Protein AF-A0A2H3B5R7-F1 (afdb_monomer)

Radius of gyration: 20.99 Å; Cα contacts (8 Å, |Δi|>4): 225; chains: 1; bounding box: 56×42×54 Å

Nearest PDB structures (foldseek):
  7zkg-assembly1_A  TM=2.347E-01  e=1.519E-01  Streptomyces griseofuscus
  5v8f-assembly1_6  TM=4.536E-01  e=8.831E+00  Saccharomyces cerevisiae S288C
  9caq-assembly1_6  TM=2.404E-01  e=1.505E+00  Homo sapiens
  8b9a-assembly1_4  TM=1.923E-01  e=6.364E+00  Saccharomyces cerevisiae

Mean predicted aligned error: 13.17 Å

Solvent-accessible surface area (backbone atoms only — not comparable to full-atom values): 9964 Å² total; per-residue (Å²): 141,80,87,82,83,85,78,81,78,80,83,75,89,70,86,85,80,76,73,70,79,46,70,66,45,58,72,60,46,21,53,58,54,29,23,59,38,73,51,53,35,62,70,56,53,54,48,48,54,48,26,68,73,68,70,52,35,93,80,35,39,80,32,53,44,78,48,23,47,40,38,36,34,58,29,73,31,68,87,47,78,84,77,46,54,21,49,58,39,48,52,51,64,70,67,48,90,72,63,63,66,55,45,71,53,24,72,63,38,58,43,43,36,38,36,41,34,34,45,43,67,55,84,89,63,78,81,50,84,87,55,60,86,38,55,80,30,56,38,37,39,39,37,39,47,39,57,68,58,92,88,47,100,81,56,72,60,60,73,50,78,48,79,48,79,58,132

Secondary structure (DSSP, 8-state):
------PPPP------------HHIIIIIHHHHHHEEEE-SHHHHHHHHHHHHH--BTTTBTSTTTS--EEEEEEE-SS-SS--HHHHHHHHHHH-S--HHHHHH-TT--EEEEEEEEES--GGGTT-GGGGGGTT-EEEEEEEEEPPPTT-TT-PPPEEEEEEE--

Structure (mmCIF, N/CA/C/O backbone):
data_AF-A0A2H3B5R7-F1
#
_entry.id   AF-A0A2H3B5R7-F1
#
loop_
_atom_site.group_PDB
_atom_site.id
_atom_site.type_symbol
_atom_site.label_atom_id
_atom_site.label_alt_id
_atom_site.label_comp_id
_atom_site.label_asym_id
_atom_site.label_entity_id
_atom_site.label_seq_id
_atom_site.pdbx_PDB_ins_code
_atom_site.Cartn_x
_atom_site.Cartn_y
_atom_site.Cartn_z
_atom_site.occupancy
_atom_site.B_iso_or_equiv
_atom_site.auth_seq_id
_atom_site.auth_comp_id
_atom_site.auth_asym_id
_atom_site.auth_atom_id
_atom_site.pdbx_PDB_model_num
ATOM 1 N N . MET A 1 1 ? -22.018 -29.902 -32.259 1.00 35.12 1 MET A N 1
ATOM 2 C CA . MET A 1 1 ? -21.393 -29.199 -31.119 1.00 35.12 1 MET A CA 1
ATOM 3 C C . MET A 1 1 ? -21.035 -27.808 -31.597 1.00 35.12 1 MET A C 1
ATOM 5 O O . MET A 1 1 ? -20.100 -27.662 -32.371 1.00 35.12 1 MET A O 1
ATOM 9 N N . THR A 1 2 ? -21.843 -26.821 -31.228 1.00 30.23 2 THR A N 1
ATOM 10 C CA . THR A 1 2 ? -21.775 -25.457 -31.763 1.00 30.23 2 THR A CA 1
ATOM 11 C C . THR A 1 2 ? -21.754 -24.523 -30.562 1.00 30.23 2 THR A C 1
ATOM 13 O O . THR A 1 2 ? -22.723 -24.467 -29.809 1.00 30.23 2 THR A O 1
ATOM 16 N N . TYR A 1 3 ? -20.617 -23.870 -30.323 1.00 31.84 3 TYR A N 1
ATOM 17 C CA . TYR A 1 3 ? -20.440 -22.943 -29.208 1.00 31.84 3 TYR A CA 1
ATOM 18 C C . TYR A 1 3 ? -21.092 -21.602 -29.557 1.00 31.84 3 TYR A C 1
ATOM 20 O O . TYR A 1 3 ? -20.784 -21.003 -30.585 1.00 31.84 3 TYR A O 1
ATOM 28 N N . GLY A 1 4 ? -22.038 -21.173 -28.721 1.00 32.56 4 GLY A N 1
ATOM 29 C CA . GLY A 1 4 ? -22.825 -19.960 -28.909 1.00 32.56 4 GLY A CA 1
ATOM 30 C C . GLY A 1 4 ? -22.017 -18.682 -28.687 1.00 32.56 4 GLY A C 1
ATOM 31 O O . GLY A 1 4 ? -21.353 -18.507 -27.667 1.00 32.56 4 GLY A O 1
ATOM 32 N N . THR A 1 5 ? -22.124 -17.773 -29.649 1.00 35.56 5 THR A N 1
ATOM 33 C CA . THR A 1 5 ? -21.587 -16.413 -29.622 1.00 35.56 5 THR A CA 1
ATOM 34 C C . THR A 1 5 ? -22.469 -15.524 -28.739 1.00 35.56 5 THR A C 1
ATOM 36 O O . THR A 1 5 ? -23.603 -15.221 -29.108 1.00 35.56 5 THR A O 1
ATOM 39 N N . LEU A 1 6 ? -21.967 -15.067 -27.588 1.00 33.00 6 LEU A N 1
ATOM 40 C CA . LEU A 1 6 ? -22.608 -14.000 -26.812 1.00 33.00 6 LEU A CA 1
ATOM 41 C C . LEU A 1 6 ? -22.134 -12.638 -27.334 1.00 33.00 6 LEU A C 1
ATOM 43 O O . LEU A 1 6 ? -20.981 -12.243 -27.180 1.00 33.00 6 LEU A O 1
ATOM 47 N N . LYS A 1 7 ? -23.057 -11.948 -28.002 1.00 30.92 7 LYS A N 1
ATOM 48 C CA . LYS A 1 7 ? -22.926 -10.602 -28.561 1.00 30.92 7 LYS A CA 1
ATOM 49 C C . LYS A 1 7 ? -23.064 -9.586 -27.416 1.00 30.92 7 LYS A C 1
ATOM 51 O O . LYS A 1 7 ? 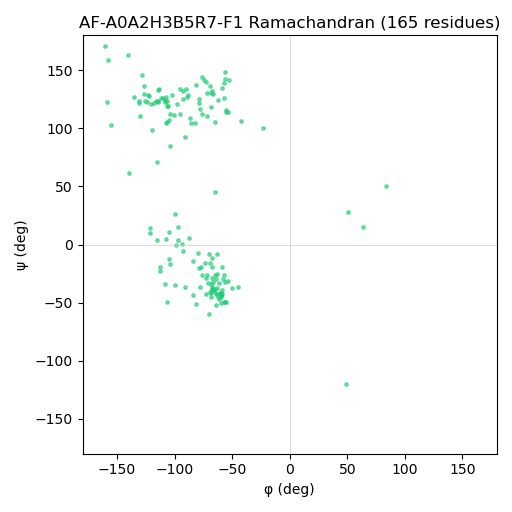-24.118 -9.521 -26.791 1.00 30.92 7 LYS A O 1
ATOM 56 N N . CYS A 1 8 ? -22.022 -8.807 -27.124 1.00 27.45 8 CYS A N 1
ATOM 57 C CA . CYS A 1 8 ? -22.111 -7.708 -26.156 1.00 27.45 8 CYS A CA 1
ATOM 58 C C . CYS A 1 8 ? -23.046 -6.604 -26.693 1.00 27.45 8 CYS A C 1
ATOM 60 O O . CYS A 1 8 ? -22.839 -6.161 -27.828 1.00 27.45 8 CYS A O 1
ATOM 62 N N . PRO A 1 9 ? -24.039 -6.118 -25.925 1.00 36.28 9 PRO A N 1
ATOM 63 C CA . PRO A 1 9 ? -24.808 -4.945 -26.314 1.00 36.28 9 PRO A CA 1
ATOM 64 C C . PRO A 1 9 ? -23.977 -3.670 -26.111 1.00 36.28 9 PRO A C 1
ATOM 66 O O . PRO A 1 9 ? -23.229 -3.546 -25.141 1.00 36.28 9 PRO A O 1
ATOM 69 N N . HIS A 1 10 ? -24.110 -2.721 -27.041 1.00 31.86 10 HIS A N 1
ATOM 70 C CA . HIS A 1 10 ? -23.598 -1.355 -26.906 1.00 31.86 10 HIS A CA 1
ATOM 71 C C . HIS A 1 10 ? -24.139 -0.674 -25.635 1.00 31.86 10 HIS A C 1
ATOM 73 O O . HIS A 1 10 ? -25.317 -0.855 -25.316 1.00 31.86 10 HIS A O 1
ATOM 79 N N . PRO A 1 11 ? -23.334 0.144 -24.932 1.00 36.75 11 PRO A N 1
ATOM 80 C CA . PRO A 1 11 ? -23.809 0.872 -23.770 1.00 36.75 11 PRO A CA 1
ATOM 81 C C . PRO A 1 11 ? -24.540 2.144 -24.214 1.00 36.75 11 PRO A C 1
ATOM 83 O O . PRO A 1 11 ? -23.923 3.144 -24.577 1.00 36.75 11 PRO A O 1
ATOM 86 N N . THR A 1 12 ? -25.869 2.116 -24.145 1.00 35.47 12 THR A N 1
ATOM 87 C CA . THR A 1 12 ? -26.655 3.338 -23.962 1.00 35.47 12 THR A CA 1
ATOM 88 C C . THR A 1 12 ? -26.383 3.850 -22.550 1.00 35.47 12 THR A C 1
ATOM 90 O O . THR A 1 12 ? -26.413 3.089 -21.583 1.00 35.47 12 THR A O 1
ATOM 93 N N . ILE A 1 13 ? -26.062 5.135 -22.454 1.00 44.72 13 ILE A N 1
ATOM 94 C CA . ILE A 1 13 ? -25.695 5.852 -21.234 1.00 44.72 13 ILE A CA 1
ATOM 95 C C . ILE A 1 13 ? -26.797 5.683 -20.178 1.00 44.72 13 ILE A C 1
ATOM 97 O O . ILE A 1 13 ? -27.903 6.190 -20.345 1.00 44.72 13 ILE A O 1
ATOM 101 N N . VAL A 1 14 ? -26.477 4.994 -19.081 1.00 35.59 14 VAL A N 1
ATOM 102 C CA . VAL A 1 14 ? -27.263 5.008 -17.842 1.00 35.59 14 VAL A CA 1
ATOM 103 C C . VAL A 1 14 ? -26.464 5.812 -16.822 1.00 35.59 14 VAL A C 1
ATOM 105 O O . VAL A 1 14 ? -25.445 5.355 -16.304 1.00 35.59 14 VAL A O 1
ATOM 108 N N . HIS A 1 15 ? -26.915 7.044 -16.589 1.00 45.41 15 HIS A N 1
ATOM 109 C CA . HIS A 1 15 ? -26.558 7.834 -15.415 1.00 45.41 15 HIS A CA 1
ATOM 110 C C . HIS A 1 15 ? -26.939 7.050 -14.138 1.00 45.41 15 HIS A C 1
ATOM 112 O O . HIS A 1 15 ? -28.006 6.447 -14.087 1.00 45.41 15 HIS A O 1
ATOM 118 N N . ASP A 1 16 ? -26.069 7.087 -13.122 1.00 37.75 16 ASP A N 1
ATOM 119 C CA . ASP A 1 16 ? -26.276 6.616 -11.735 1.00 37.75 16 ASP A CA 1
ATOM 120 C C . ASP A 1 16 ? -26.074 5.131 -11.369 1.00 37.75 16 ASP A C 1
ATOM 122 O O . ASP A 1 16 ? -26.827 4.552 -10.589 1.00 37.75 16 ASP A O 1
ATOM 126 N N . TYR A 1 17 ? -24.933 4.546 -11.746 1.00 39.06 17 TYR A N 1
ATOM 127 C CA . TYR A 1 17 ? -24.328 3.463 -10.950 1.00 39.06 17 TYR A CA 1
ATOM 128 C C . TYR A 1 17 ? -22.970 3.887 -10.388 1.00 39.06 17 TYR A C 1
ATOM 130 O O . TYR A 1 17 ? -21.922 3.382 -10.780 1.00 39.06 17 TYR A O 1
ATOM 138 N N . TYR A 1 18 ? -22.981 4.791 -9.410 1.00 47.56 18 TYR A N 1
ATOM 139 C CA . TYR A 1 18 ? -21.937 4.782 -8.387 1.00 47.56 18 TYR A CA 1
ATOM 140 C C . TYR A 1 18 ? -22.458 3.892 -7.255 1.00 47.56 18 TYR A C 1
ATOM 142 O O . TYR A 1 18 ? -23.196 4.381 -6.394 1.00 47.56 18 TYR A O 1
ATOM 150 N N . PRO A 1 19 ? -22.165 2.575 -7.231 1.00 43.81 19 PRO A N 1
ATOM 151 C CA . PRO A 1 19 ? -22.558 1.777 -6.092 1.00 43.81 19 PRO A CA 1
ATOM 152 C C . PRO A 1 19 ? -21.752 2.319 -4.917 1.00 43.81 19 PRO A C 1
ATOM 154 O O . PRO A 1 19 ? -20.545 2.097 -4.813 1.00 43.81 19 PRO A O 1
ATOM 157 N N . ARG A 1 20 ? -22.423 3.064 -4.031 1.00 53.88 20 ARG A N 1
ATOM 158 C CA . ARG A 1 20 ? -21.988 3.256 -2.649 1.00 53.88 20 ARG A CA 1
ATOM 159 C C . ARG A 1 20 ? -21.518 1.893 -2.179 1.00 53.88 20 ARG A C 1
ATOM 161 O O . ARG A 1 20 ? -22.342 1.002 -2.005 1.00 53.88 20 ARG A O 1
ATOM 168 N N . ILE A 1 21 ? -20.205 1.748 -2.065 1.00 61.53 21 ILE A N 1
ATOM 169 C CA . ILE A 1 21 ? -19.474 0.582 -1.586 1.00 61.53 21 ILE A CA 1
ATOM 170 C C . ILE A 1 21 ? -20.387 -0.275 -0.685 1.00 61.53 21 ILE A C 1
ATOM 172 O O . ILE A 1 21 ? -20.673 0.112 0.453 1.00 61.53 21 ILE A O 1
ATOM 176 N N . ASN A 1 22 ? -20.934 -1.363 -1.245 1.00 72.94 22 ASN A N 1
ATOM 177 C CA . ASN A 1 22 ? -22.020 -2.149 -0.645 1.00 72.94 22 ASN A CA 1
ATOM 178 C C . ASN A 1 22 ? -21.613 -2.627 0.768 1.00 72.94 22 ASN A C 1
ATOM 180 O O . ASN A 1 22 ? -20.439 -2.901 1.025 1.00 72.94 22 ASN A O 1
ATOM 184 N N . ARG A 1 23 ? -22.574 -2.759 1.693 1.00 76.62 23 ARG A N 1
ATOM 185 C CA . ARG A 1 23 ? -22.388 -3.369 3.023 1.00 76.62 23 ARG A CA 1
ATOM 186 C C . ARG A 1 23 ? -21.592 -4.682 2.959 1.00 76.62 23 ARG A C 1
ATOM 188 O O . ARG A 1 23 ? -20.748 -4.900 3.824 1.00 76.62 23 ARG A O 1
ATOM 195 N N . THR A 1 24 ? -21.778 -5.492 1.915 1.00 79.00 24 THR A N 1
ATOM 196 C CA . THR A 1 24 ? -21.012 -6.732 1.687 1.00 79.00 24 THR A CA 1
ATOM 197 C C . THR A 1 24 ? -19.521 -6.479 1.446 1.00 79.00 24 THR A C 1
ATOM 199 O O . THR A 1 24 ? -18.689 -7.160 2.042 1.00 79.00 24 THR A O 1
ATOM 202 N N . TRP A 1 25 ? -19.159 -5.464 0.648 1.00 77.69 25 TRP A N 1
ATOM 203 C CA . TRP A 1 25 ? -17.756 -5.051 0.504 1.00 77.69 25 TRP A CA 1
ATOM 204 C C . TRP A 1 25 ? -17.157 -4.699 1.862 1.00 77.69 25 TRP A C 1
ATOM 206 O O . TRP A 1 25 ? -16.093 -5.195 2.225 1.00 77.69 25 TRP A O 1
ATOM 216 N N . LYS A 1 26 ? -17.864 -3.866 2.630 1.00 77.94 26 LYS A N 1
ATOM 217 C CA . LYS A 1 26 ? -17.371 -3.379 3.922 1.00 77.94 26 LYS A CA 1
ATOM 218 C C . LYS A 1 26 ? -17.209 -4.500 4.945 1.00 77.94 26 LYS A C 1
ATOM 220 O O . LYS A 1 26 ? -16.259 -4.469 5.711 1.00 77.94 26 LYS A O 1
ATOM 225 N N . ALA A 1 27 ? -18.120 -5.467 4.968 1.00 81.12 27 ALA A N 1
ATOM 226 C CA . ALA A 1 27 ? -18.093 -6.543 5.953 1.00 81.12 27 ALA A CA 1
ATOM 227 C C . ALA A 1 27 ? -17.056 -7.629 5.628 1.00 81.12 27 ALA A C 1
ATOM 229 O O . ALA A 1 27 ? -16.447 -8.171 6.544 1.00 81.12 27 ALA A O 1
ATOM 230 N N . VAL A 1 28 ? -16.858 -7.947 4.344 1.00 82.38 28 VAL A N 1
ATOM 231 C CA . VAL A 1 28 ? -16.049 -9.106 3.928 1.00 82.38 28 VAL A CA 1
ATOM 232 C C . VAL A 1 28 ? -14.702 -8.683 3.35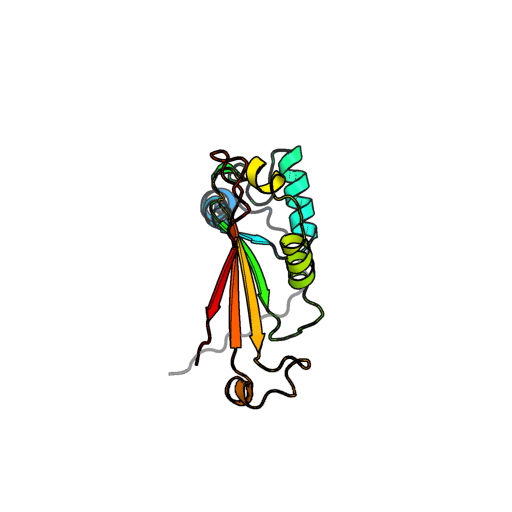5 1.00 82.38 28 VAL A C 1
ATOM 234 O O . VAL A 1 28 ? -13.661 -9.187 3.763 1.00 82.38 28 VAL A O 1
ATOM 237 N N . TYR A 1 29 ? -14.704 -7.735 2.422 1.00 83.69 29 TYR A N 1
ATOM 238 C CA . TYR A 1 29 ? -13.519 -7.416 1.630 1.00 83.69 29 TYR A CA 1
ATOM 239 C C . TYR A 1 29 ? -12.655 -6.325 2.256 1.00 83.69 29 TYR A C 1
ATOM 241 O O . TYR A 1 29 ? -11.433 -6.421 2.191 1.00 83.69 29 TYR A O 1
ATOM 249 N N . ALA A 1 30 ? -13.252 -5.319 2.901 1.00 85.12 30 ALA A N 1
ATOM 250 C CA . ALA A 1 30 ? -12.489 -4.250 3.544 1.00 85.12 30 ALA A CA 1
ATOM 251 C C . ALA A 1 30 ? -11.521 -4.756 4.638 1.00 85.12 30 ALA A C 1
ATOM 253 O O . ALA A 1 30 ? -10.373 -4.310 4.626 1.00 85.12 30 ALA A O 1
ATOM 254 N N . PRO A 1 31 ? -11.888 -5.715 5.519 1.00 85.75 31 PRO A N 1
ATOM 255 C CA . PRO A 1 31 ? -10.939 -6.312 6.457 1.00 85.75 31 PRO A CA 1
ATOM 256 C C . PRO A 1 31 ? -9.767 -6.992 5.749 1.00 85.75 31 PRO A C 1
ATOM 258 O O . PRO A 1 31 ? -8.623 -6.773 6.133 1.00 85.75 31 PRO A O 1
ATOM 261 N N . ILE A 1 32 ? -10.035 -7.773 4.698 1.00 86.12 32 ILE A N 1
ATOM 262 C CA . ILE A 1 32 ? -9.009 -8.503 3.940 1.00 86.12 32 ILE A CA 1
ATOM 263 C C . ILE A 1 32 ? -8.065 -7.511 3.252 1.00 86.12 32 ILE A C 1
ATOM 265 O O . ILE A 1 32 ? -6.855 -7.557 3.457 1.00 86.12 32 ILE A O 1
ATOM 269 N N . ALA A 1 33 ? -8.621 -6.555 2.508 1.00 86.50 33 ALA A N 1
ATOM 270 C CA . ALA A 1 33 ? -7.854 -5.541 1.790 1.00 86.50 33 ALA A CA 1
ATOM 271 C C . ALA A 1 33 ? -7.077 -4.601 2.728 1.00 86.50 33 ALA A C 1
ATOM 273 O O . ALA A 1 33 ? -6.049 -4.059 2.339 1.00 86.50 33 ALA A O 1
ATOM 274 N N . SER A 1 34 ? -7.540 -4.407 3.968 1.00 88.56 34 SER A N 1
ATOM 275 C CA . SER A 1 34 ? -6.845 -3.559 4.944 1.00 88.56 34 SER A CA 1
ATOM 276 C C . SER A 1 34 ? -5.571 -4.184 5.522 1.00 88.56 34 SER A C 1
ATOM 278 O O . SER A 1 34 ? -4.777 -3.450 6.111 1.00 88.56 34 SER A O 1
ATOM 280 N N . GLN A 1 35 ? -5.368 -5.503 5.371 1.00 91.25 35 GLN A N 1
ATOM 281 C CA . GLN A 1 35 ? -4.187 -6.203 5.895 1.00 91.25 35 GLN A CA 1
ATOM 282 C C . GLN A 1 35 ? -2.925 -5.888 5.092 1.00 91.25 35 GLN A C 1
ATOM 284 O O . GLN A 1 35 ? -1.877 -5.627 5.688 1.00 91.25 35 GLN A O 1
ATOM 289 N N . ASP A 1 36 ? -3.050 -5.868 3.765 1.00 90.25 36 ASP A N 1
ATOM 290 C CA . ASP A 1 36 ? -1.944 -5.667 2.832 1.00 90.25 36 ASP A CA 1
ATOM 291 C C . ASP A 1 36 ? -2.182 -4.417 1.990 1.00 90.25 36 ASP A C 1
ATOM 293 O O . ASP A 1 36 ? -2.909 -4.426 0.994 1.00 90.25 36 ASP A O 1
ATOM 297 N N . MET A 1 37 ? -1.561 -3.314 2.400 1.00 90.00 37 MET A N 1
ATOM 298 C CA . MET A 1 37 ? -1.801 -2.017 1.787 1.00 90.00 37 MET A CA 1
ATOM 299 C C . MET A 1 37 ? -0.809 -1.736 0.660 1.00 90.00 37 MET A C 1
ATOM 301 O O . MET A 1 37 ? 0.405 -1.844 0.841 1.00 90.00 37 MET A O 1
ATOM 305 N N . TYR A 1 38 ? -1.317 -1.301 -0.491 1.00 90.25 38 TYR A N 1
ATOM 306 C CA . TYR A 1 38 ? -0.499 -0.926 -1.643 1.00 90.25 38 TYR A CA 1
ATOM 307 C C . TYR A 1 38 ? -0.508 0.587 -1.846 1.00 90.25 38 TYR A C 1
ATOM 309 O O . TYR A 1 38 ? -1.567 1.184 -2.020 1.00 90.25 38 TYR A O 1
ATOM 317 N N . ILE A 1 39 ? 0.672 1.210 -1.843 1.00 90.25 39 ILE A N 1
ATOM 318 C CA . ILE A 1 39 ? 0.826 2.643 -2.113 1.00 90.25 39 ILE A CA 1
ATOM 319 C C . ILE A 1 39 ? 1.164 2.830 -3.592 1.00 90.25 39 ILE A C 1
ATOM 321 O O . ILE A 1 39 ? 2.248 2.453 -4.042 1.00 90.25 39 ILE A O 1
ATOM 325 N N . THR A 1 40 ? 0.234 3.429 -4.334 1.00 85.31 40 THR A N 1
ATOM 326 C CA . THR A 1 40 ? 0.285 3.502 -5.803 1.00 85.31 40 THR A CA 1
ATOM 327 C C . THR A 1 40 ? 0.503 4.909 -6.361 1.00 85.31 40 THR A C 1
ATOM 329 O O . THR A 1 40 ? 0.931 5.039 -7.504 1.00 85.31 40 THR A O 1
ATOM 332 N N . ASN A 1 41 ? 0.186 5.966 -5.607 1.00 89.31 41 ASN A N 1
ATOM 333 C CA . ASN A 1 41 ? 0.314 7.366 -6.032 1.00 89.31 41 ASN A CA 1
ATOM 334 C C . ASN A 1 41 ? 0.346 8.322 -4.816 1.00 89.31 41 ASN A C 1
ATOM 336 O O . ASN A 1 41 ? 0.149 7.889 -3.679 1.00 89.31 41 ASN A O 1
ATOM 340 N N . LEU A 1 42 ? 0.647 9.604 -5.055 1.00 88.75 42 LEU A N 1
ATOM 341 C CA . LEU A 1 42 ? 0.764 10.612 -3.991 1.00 88.75 42 LEU A CA 1
ATOM 342 C C . LEU A 1 42 ? -0.582 10.910 -3.322 1.00 88.75 42 LEU A C 1
ATOM 344 O O . LEU A 1 42 ? -0.622 11.017 -2.103 1.00 88.75 42 LEU A O 1
ATOM 348 N N . ALA A 1 43 ? -1.683 10.911 -4.081 1.00 89.69 43 ALA A N 1
ATOM 349 C CA . ALA A 1 43 ? -3.025 11.106 -3.530 1.00 89.69 43 ALA A CA 1
ATOM 350 C C . ALA A 1 43 ? -3.375 10.054 -2.462 1.00 89.69 43 ALA A C 1
ATOM 352 O O . ALA A 1 43 ? -4.112 10.328 -1.518 1.00 89.69 43 ALA A O 1
ATOM 353 N N . PHE A 1 44 ? -2.814 8.847 -2.568 1.00 88.88 44 PHE A N 1
ATOM 354 C CA . PHE A 1 44 ? -2.966 7.832 -1.536 1.00 88.88 44 PHE A CA 1
ATOM 355 C C . PHE A 1 44 ? -2.191 8.167 -0.254 1.00 88.88 44 PHE A C 1
ATOM 357 O O . PHE A 1 44 ? -2.662 7.844 0.830 1.00 88.88 44 PHE A O 1
ATOM 364 N N . LEU A 1 45 ? -1.036 8.834 -0.336 1.00 89.00 45 LEU A N 1
ATOM 365 C CA . LEU A 1 45 ? -0.343 9.338 0.854 1.00 89.00 45 LEU A CA 1
ATOM 366 C C . LEU A 1 45 ? -1.122 10.476 1.513 1.00 89.00 45 LEU A C 1
ATOM 368 O O . LEU A 1 45 ? -1.275 10.466 2.733 1.00 89.00 45 LEU A O 1
ATOM 372 N N . ASP A 1 46 ? -1.669 11.394 0.716 1.00 89.81 46 ASP A N 1
ATOM 373 C CA . ASP A 1 46 ? -2.535 12.467 1.218 1.00 89.81 46 ASP A CA 1
ATOM 374 C C . ASP A 1 46 ? -3.752 11.879 1.944 1.00 89.81 46 ASP A C 1
ATOM 376 O O . ASP A 1 46 ? -4.071 12.260 3.071 1.00 89.81 46 ASP A O 1
ATOM 380 N N . TYR A 1 47 ? -4.342 10.832 1.367 1.00 89.06 47 TYR A N 1
ATOM 381 C CA . TYR A 1 47 ? -5.416 10.072 1.993 1.00 89.06 47 TYR A CA 1
ATOM 382 C C . TYR A 1 47 ? -5.016 9.446 3.342 1.00 89.06 47 TYR A C 1
ATOM 384 O O . TYR A 1 47 ? -5.806 9.449 4.287 1.00 89.06 47 TYR A O 1
ATOM 392 N N . LEU A 1 48 ? -3.790 8.933 3.483 1.00 87.38 48 LEU A N 1
ATOM 393 C CA . LEU A 1 48 ? -3.298 8.435 4.775 1.00 87.38 48 LEU A CA 1
ATOM 394 C C . LEU A 1 48 ? -3.110 9.551 5.799 1.00 87.38 48 LEU A C 1
ATOM 396 O O . LEU A 1 48 ? -3.423 9.353 6.977 1.00 87.38 48 LEU A O 1
ATOM 400 N N . CYS A 1 49 ? -2.635 10.716 5.363 1.00 86.50 49 CYS A N 1
ATOM 401 C CA . CYS A 1 49 ? -2.553 11.901 6.209 1.00 86.50 49 CYS A CA 1
ATOM 402 C C . CYS A 1 49 ? -3.951 12.297 6.707 1.00 86.50 49 CYS A C 1
ATOM 404 O O . CYS A 1 49 ? -4.135 12.537 7.904 1.00 86.50 49 CYS A O 1
ATOM 406 N N . ASP A 1 50 ? -4.962 12.270 5.842 1.00 88.38 50 ASP A N 1
ATOM 407 C CA . ASP A 1 50 ? -6.354 12.527 6.223 1.00 88.38 50 ASP A CA 1
ATOM 408 C C . ASP A 1 50 ? -6.883 11.502 7.224 1.00 88.38 50 ASP A C 1
ATOM 410 O O . ASP A 1 50 ? -7.446 11.886 8.252 1.00 88.38 50 ASP A O 1
ATOM 414 N N . ILE A 1 51 ? -6.636 10.209 6.995 1.00 87.19 51 ILE A N 1
ATOM 415 C CA . ILE A 1 51 ? -7.026 9.154 7.940 1.00 87.19 51 ILE A CA 1
ATOM 416 C C . ILE A 1 51 ? -6.340 9.354 9.292 1.00 87.19 51 ILE A C 1
ATOM 418 O O . ILE A 1 51 ? -6.984 9.188 10.327 1.00 87.19 51 ILE A O 1
ATOM 422 N N . SER A 1 52 ? -5.057 9.721 9.315 1.00 83.50 52 SER A N 1
ATOM 423 C CA . SER A 1 52 ? -4.331 9.930 10.573 1.00 83.50 52 SER A CA 1
ATOM 424 C C . SER A 1 52 ? -4.941 11.049 11.426 1.00 83.50 52 SER A C 1
ATOM 426 O O . SER A 1 52 ? -4.966 10.937 12.653 1.00 83.50 52 SER A O 1
ATOM 428 N N . ARG A 1 53 ? -5.501 12.082 10.778 1.00 82.81 53 ARG A N 1
ATOM 429 C CA . ARG A 1 53 ? -6.182 13.210 11.431 1.00 82.81 53 ARG A CA 1
ATOM 430 C C . ARG A 1 53 ? -7.621 12.872 11.814 1.00 82.81 53 ARG A C 1
ATOM 432 O O . ARG A 1 53 ? -8.015 13.062 12.960 1.00 82.81 53 ARG A O 1
ATOM 439 N N . ALA A 1 54 ? -8.403 12.356 10.868 1.00 82.94 54 ALA A N 1
ATOM 440 C CA . ALA A 1 54 ? -9.839 12.132 11.031 1.00 82.94 54 ALA A CA 1
ATOM 441 C C . ALA A 1 54 ? -10.184 10.806 11.728 1.00 82.94 54 ALA A C 1
ATOM 443 O O . ALA A 1 54 ? -11.332 10.600 12.124 1.00 82.94 54 ALA A O 1
ATOM 444 N N . ARG A 1 55 ? -9.214 9.885 11.837 1.00 76.88 55 ARG A N 1
ATOM 445 C CA . ARG A 1 55 ? -9.379 8.496 12.308 1.00 76.88 55 ARG A CA 1
ATOM 446 C C . ARG A 1 55 ? -10.513 7.738 11.610 1.00 76.88 55 ARG A C 1
ATOM 448 O O . ARG A 1 55 ? -11.104 6.834 12.191 1.00 76.88 55 ARG A O 1
ATOM 455 N N . LYS A 1 56 ? -10.823 8.116 10.368 1.00 81.88 56 LYS A N 1
ATOM 456 C CA . LYS A 1 56 ? -11.890 7.529 9.555 1.00 81.88 56 LYS A CA 1
ATOM 457 C C . LYS A 1 56 ? -11.377 7.283 8.150 1.00 81.88 56 LYS A C 1
ATOM 459 O O . LYS A 1 56 ? -10.884 8.198 7.497 1.00 81.88 56 LYS A O 1
ATOM 464 N N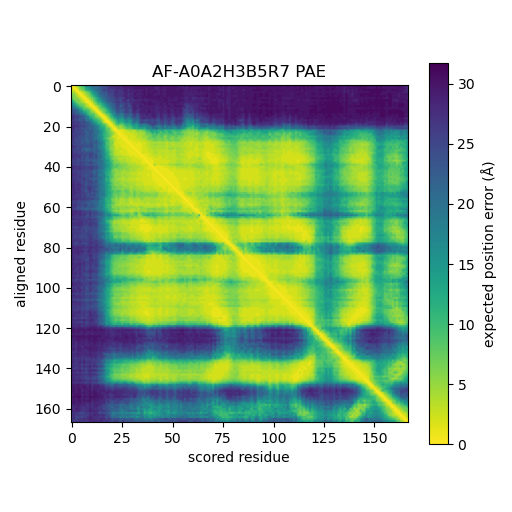 . SER A 1 57 ? -11.532 6.054 7.676 1.00 84.44 57 SER A N 1
ATOM 465 C CA . SER A 1 57 ? -11.205 5.676 6.307 1.00 84.44 57 SER A CA 1
ATOM 466 C C . SER A 1 57 ? -12.485 5.421 5.512 1.00 84.44 57 SER A C 1
ATOM 468 O O . SER A 1 57 ? -13.302 4.590 5.884 1.00 84.44 57 SER A O 1
ATOM 470 N N . ILE A 1 58 ? -12.667 6.102 4.380 1.00 83.44 58 ILE A N 1
ATOM 471 C CA . ILE A 1 58 ? -13.784 5.813 3.459 1.00 83.44 58 ILE A CA 1
ATOM 472 C C . ILE A 1 58 ? -13.677 4.393 2.868 1.00 83.44 58 ILE A C 1
ATOM 474 O O . ILE A 1 58 ? -14.691 3.717 2.697 1.00 83.44 58 ILE A O 1
ATOM 478 N N . ILE A 1 59 ? -12.454 3.934 2.578 1.00 82.62 59 ILE A N 1
ATOM 479 C CA . ILE A 1 59 ? -12.183 2.657 1.904 1.00 82.62 59 ILE A CA 1
ATOM 480 C C . ILE A 1 59 ? -12.184 1.500 2.909 1.00 82.62 59 ILE A C 1
ATOM 482 O O . ILE A 1 59 ? -12.778 0.453 2.654 1.00 82.62 59 ILE A O 1
ATOM 486 N N . TYR A 1 60 ? -11.546 1.709 4.062 1.00 82.38 60 TYR A N 1
ATOM 487 C CA . TYR A 1 60 ? -11.257 0.672 5.051 1.00 82.38 60 TYR A CA 1
ATOM 488 C C . TYR A 1 60 ? -11.985 0.874 6.386 1.00 82.38 60 TYR A C 1
ATOM 490 O O . TYR A 1 60 ? -11.764 0.106 7.314 1.00 82.38 60 TYR A O 1
ATOM 498 N N . HIS A 1 61 ? -12.853 1.879 6.509 1.00 81.50 61 HIS A N 1
ATOM 499 C CA . HIS A 1 61 ? -13.660 2.147 7.705 1.00 81.50 61 HIS A CA 1
ATOM 500 C C . HIS A 1 61 ? -12.825 2.147 9.000 1.00 81.50 61 HIS A C 1
ATOM 502 O O . HIS A 1 61 ? -11.881 2.931 9.105 1.00 81.50 61 HIS A O 1
ATOM 508 N N . ASP A 1 62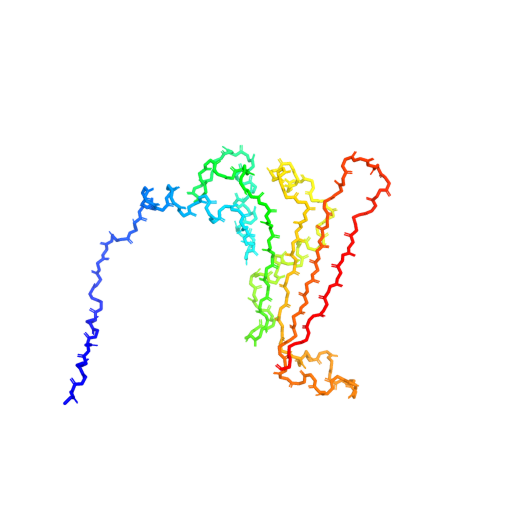 ? -13.142 1.259 9.947 1.00 79.62 62 ASP A N 1
ATOM 509 C CA . ASP A 1 62 ? -12.452 1.123 11.239 1.00 79.62 62 ASP A CA 1
ATOM 510 C C . ASP A 1 62 ? -11.327 0.072 11.200 1.00 79.62 62 ASP A C 1
ATOM 512 O O . ASP A 1 62 ? -10.662 -0.184 12.209 1.00 79.62 62 ASP A O 1
ATOM 516 N N . PHE A 1 63 ? -11.115 -0.567 10.045 1.00 79.06 63 PHE A N 1
ATOM 517 C CA . PHE A 1 63 ? -10.114 -1.617 9.870 1.00 79.06 63 PHE A CA 1
ATOM 518 C C . PHE A 1 63 ? -8.700 -1.050 9.761 1.00 79.06 63 PHE A C 1
ATOM 520 O O . PHE A 1 63 ? -7.742 -1.709 10.170 1.00 79.06 63 PHE A O 1
ATOM 527 N N . ILE A 1 64 ? -8.560 0.197 9.302 1.00 77.06 64 ILE A N 1
ATOM 528 C CA . ILE A 1 64 ? -7.300 0.935 9.385 1.00 77.06 64 ILE A CA 1
ATOM 529 C C . ILE A 1 64 ? -7.291 1.823 10.636 1.00 77.06 64 ILE A C 1
ATOM 531 O O . ILE A 1 64 ? -8.266 2.526 10.897 1.00 77.06 64 ILE A O 1
ATOM 535 N N . PRO A 1 65 ? -6.191 1.825 11.409 1.00 71.38 65 PRO A N 1
ATOM 536 C CA . PRO A 1 65 ? -4.929 1.121 11.145 1.00 71.38 65 PRO A CA 1
ATOM 537 C C . PRO A 1 65 ? -4.796 -0.237 11.855 1.00 71.38 65 PRO A C 1
ATOM 539 O O . PRO A 1 65 ? -3.696 -0.771 11.974 1.00 71.38 65 PRO A O 1
ATOM 542 N N . ARG A 1 66 ? -5.901 -0.786 12.374 1.00 78.38 66 ARG A N 1
ATOM 543 C CA . ARG A 1 66 ? -5.902 -1.941 13.289 1.00 78.38 66 ARG A CA 1
ATOM 544 C C . ARG A 1 66 ? -5.464 -3.250 12.641 1.00 78.38 66 ARG A C 1
ATOM 546 O O . ARG A 1 66 ? -4.890 -4.080 13.334 1.00 78.38 66 ARG A O 1
ATOM 553 N N . LEU A 1 67 ? -5.774 -3.454 11.364 1.00 87.38 67 LEU A N 1
ATOM 554 C CA . LEU A 1 67 ? -5.542 -4.725 10.674 1.00 87.38 67 LEU A CA 1
ATOM 555 C C . LEU A 1 67 ? -4.352 -4.703 9.720 1.00 87.38 67 LEU A C 1
ATOM 557 O O . LEU A 1 67 ? -3.921 -5.771 9.296 1.00 87.38 67 LEU A O 1
ATOM 561 N N . THR A 1 68 ? -3.804 -3.531 9.397 1.00 91.56 68 THR A N 1
ATOM 562 C CA . THR A 1 68 ? -2.710 -3.417 8.429 1.00 91.56 68 THR A CA 1
ATOM 563 C C . THR A 1 68 ? -1.430 -4.023 8.973 1.00 91.56 68 THR A C 1
ATOM 565 O O . THR A 1 68 ? -0.895 -3.558 9.975 1.00 91.56 68 THR A O 1
ATOM 568 N N . ARG A 1 69 ? -0.939 -5.055 8.288 1.00 90.69 69 ARG A N 1
ATOM 569 C CA . ARG A 1 69 ? 0.273 -5.812 8.626 1.00 90.69 69 ARG A CA 1
ATOM 570 C C . ARG A 1 69 ? 1.406 -5.512 7.660 1.00 90.69 69 ARG A C 1
ATOM 572 O O . ARG A 1 69 ? 2.564 -5.491 8.071 1.00 90.69 69 ARG A O 1
ATOM 579 N N . THR A 1 70 ? 1.084 -5.263 6.391 1.00 91.44 70 THR A N 1
ATOM 580 C CA . THR A 1 70 ? 2.088 -4.957 5.371 1.00 91.44 70 THR A CA 1
ATOM 581 C C . THR A 1 70 ? 1.744 -3.687 4.606 1.00 91.44 70 THR A C 1
ATOM 583 O O . THR A 1 70 ? 0.581 -3.360 4.369 1.00 91.44 70 THR A O 1
ATOM 586 N N . ILE A 1 71 ? 2.790 -2.956 4.223 1.00 92.94 71 ILE A N 1
ATOM 587 C CA . ILE A 1 71 ? 2.704 -1.819 3.311 1.00 92.94 71 ILE A CA 1
ATOM 588 C C . ILE A 1 71 ? 3.693 -2.076 2.183 1.00 92.94 71 ILE A C 1
ATOM 590 O O . ILE A 1 71 ? 4.885 -2.267 2.431 1.00 92.94 71 ILE A O 1
ATOM 594 N N . THR A 1 72 ? 3.204 -2.074 0.947 1.00 93.38 72 THR A N 1
ATOM 595 C CA . THR A 1 72 ? 4.015 -2.293 -0.249 1.00 93.38 72 THR A CA 1
ATOM 596 C C . THR A 1 72 ? 3.893 -1.111 -1.207 1.00 93.38 72 THR A C 1
ATOM 598 O O . THR A 1 72 ? 2.796 -0.737 -1.612 1.00 93.38 72 THR A O 1
ATOM 601 N N . CYS A 1 73 ? 5.020 -0.550 -1.633 1.00 92.25 73 CYS A N 1
ATOM 602 C CA . CYS A 1 73 ? 5.089 0.335 -2.792 1.00 92.25 73 CYS A CA 1
ATOM 603 C C . CYS A 1 73 ? 5.610 -0.478 -3.982 1.00 92.25 73 CYS A C 1
ATOM 605 O O . CYS A 1 73 ? 6.757 -0.930 -3.973 1.00 92.25 73 CYS A O 1
ATOM 607 N N . PHE A 1 74 ? 4.747 -0.719 -4.972 1.00 90.06 74 PHE A N 1
ATOM 608 C CA . PHE A 1 74 ? 5.070 -1.518 -6.154 1.00 90.06 74 PHE A CA 1
ATOM 609 C C . PHE A 1 74 ? 5.149 -0.640 -7.401 1.00 90.06 74 PHE A C 1
ATOM 611 O O . PHE A 1 74 ? 4.195 0.065 -7.726 1.00 90.06 74 PHE A O 1
ATOM 618 N N . VAL A 1 75 ? 6.266 -0.722 -8.120 1.00 87.69 75 VAL A N 1
ATOM 619 C CA . VAL A 1 75 ? 6.506 0.014 -9.362 1.00 87.69 75 VAL A CA 1
ATOM 620 C C . VAL A 1 75 ? 6.764 -0.971 -10.493 1.00 87.69 75 VAL A C 1
ATOM 622 O O . VAL A 1 75 ? 7.720 -1.743 -10.458 1.00 87.69 75 VAL A O 1
ATOM 625 N N . ASP A 1 76 ? 5.928 -0.910 -11.524 1.00 86.81 76 ASP A N 1
ATOM 626 C CA . ASP A 1 76 ? 6.119 -1.657 -12.763 1.00 86.81 76 ASP A CA 1
ATOM 627 C C . ASP A 1 76 ? 6.595 -0.718 -13.872 1.00 86.81 76 ASP A C 1
ATOM 629 O O . ASP A 1 76 ? 5.832 0.100 -14.384 1.00 86.81 76 ASP A O 1
ATOM 633 N N . LEU A 1 77 ? 7.870 -0.835 -14.229 1.00 83.31 77 LEU A N 1
ATOM 634 C CA . LEU A 1 77 ? 8.523 -0.051 -15.273 1.00 83.31 77 LEU A CA 1
ATOM 635 C C . LEU A 1 77 ? 8.574 -0.785 -16.620 1.00 83.31 77 LEU A C 1
ATOM 637 O O . LEU A 1 77 ? 9.133 -0.257 -17.575 1.00 83.31 77 LEU A O 1
ATOM 641 N N . ARG A 1 78 ? 7.982 -1.983 -16.749 1.00 80.88 78 ARG A N 1
ATOM 642 C CA . ARG A 1 78 ? 8.082 -2.789 -17.983 1.00 80.88 78 ARG A CA 1
ATOM 643 C C . ARG A 1 78 ? 7.441 -2.133 -19.208 1.00 80.88 78 ARG A C 1
ATOM 645 O O . ARG A 1 78 ? 7.857 -2.419 -20.325 1.00 80.88 78 ARG A O 1
ATOM 652 N N . LYS A 1 79 ? 6.407 -1.308 -19.006 1.00 70.06 79 LYS A N 1
ATOM 653 C CA . LYS A 1 79 ? 5.666 -0.635 -20.090 1.00 70.06 79 LYS A CA 1
ATOM 654 C C . LYS A 1 79 ? 6.089 0.817 -20.304 1.00 70.06 79 LYS A C 1
ATOM 656 O O . LYS A 1 79 ? 6.060 1.279 -21.437 1.00 70.06 79 LYS A O 1
ATOM 661 N N . ASN A 1 80 ? 6.446 1.532 -19.237 1.00 68.69 80 ASN A N 1
ATOM 662 C CA . ASN A 1 80 ? 6.834 2.937 -19.307 1.00 68.69 80 ASN A CA 1
ATOM 663 C C . ASN A 1 80 ? 7.736 3.289 -18.113 1.00 68.69 80 ASN A C 1
ATOM 665 O O . ASN A 1 80 ? 7.268 3.435 -16.983 1.00 68.69 80 ASN A O 1
ATOM 669 N N . GLU A 1 81 ? 9.044 3.378 -18.355 1.00 64.38 81 GLU A N 1
ATOM 670 C CA . GLU A 1 81 ? 10.045 3.552 -17.295 1.00 64.38 81 GLU A CA 1
ATOM 671 C C . GLU A 1 81 ? 9.992 4.936 -16.624 1.00 64.38 81 GLU A C 1
ATOM 673 O O . GLU A 1 81 ? 10.558 5.113 -15.541 1.00 64.38 81 GLU A O 1
ATOM 678 N N . TRP A 1 82 ? 9.331 5.925 -17.236 1.00 59.53 82 TRP A N 1
ATOM 679 C CA . TRP A 1 82 ? 9.459 7.336 -16.854 1.00 59.53 82 TRP A CA 1
ATOM 680 C C . TRP A 1 82 ? 8.193 7.957 -16.248 1.00 59.53 82 TRP A C 1
ATOM 682 O O . TRP A 1 82 ? 8.322 8.921 -15.501 1.00 59.53 82 TRP A O 1
ATOM 692 N N . GLU A 1 83 ? 7.005 7.377 -16.456 1.00 61.53 83 GLU A N 1
ATOM 693 C CA . GLU A 1 83 ? 5.727 8.078 -16.198 1.00 61.53 83 GLU A CA 1
ATOM 694 C C . GLU A 1 83 ? 4.788 7.396 -15.187 1.00 61.53 83 GLU A C 1
ATOM 696 O O . GLU A 1 83 ? 3.612 7.740 -15.084 1.00 61.53 83 GLU A O 1
ATOM 701 N N . SER A 1 84 ? 5.259 6.420 -14.408 1.00 76.88 84 SER A N 1
ATOM 702 C CA . SER A 1 84 ? 4.389 5.797 -13.402 1.00 76.88 84 SER A CA 1
ATOM 703 C C . SER A 1 84 ? 4.254 6.677 -12.155 1.00 76.88 84 SER A C 1
ATOM 705 O O . SER A 1 84 ? 5.250 6.976 -11.496 1.00 76.88 84 SER A O 1
ATOM 707 N N . ALA A 1 85 ? 3.022 7.010 -11.750 1.00 83.81 85 ALA A N 1
ATOM 708 C CA . ALA A 1 85 ? 2.741 7.674 -10.470 1.00 83.81 85 ALA A CA 1
ATOM 709 C C . ALA A 1 85 ? 3.345 6.915 -9.269 1.00 83.81 85 ALA A C 1
ATOM 711 O O . ALA A 1 85 ? 3.795 7.529 -8.300 1.00 83.81 85 ALA A O 1
ATOM 712 N N . ALA A 1 86 ? 3.438 5.585 -9.368 1.00 84.31 86 ALA A N 1
ATOM 713 C CA . ALA A 1 86 ? 4.073 4.752 -8.357 1.00 84.31 86 ALA A CA 1
ATOM 714 C C . ALA A 1 86 ? 5.585 5.009 -8.260 1.00 84.31 86 ALA A C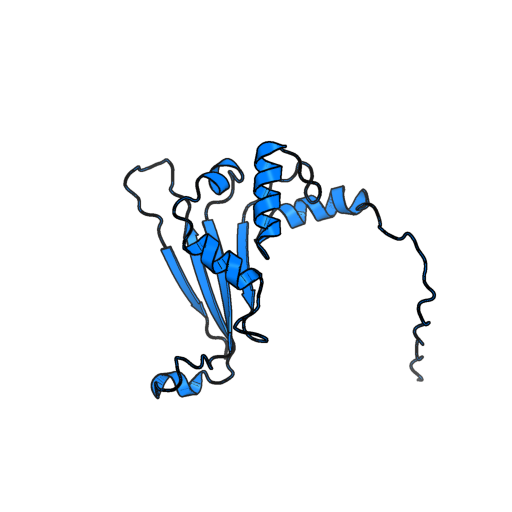 1
ATOM 716 O O . ALA A 1 86 ? 6.132 4.954 -7.164 1.00 84.31 86 ALA A O 1
ATOM 717 N N . LYS A 1 87 ? 6.263 5.354 -9.367 1.00 86.62 87 LYS A N 1
ATOM 718 C CA . LYS A 1 87 ? 7.697 5.702 -9.376 1.00 86.62 87 LYS A CA 1
ATOM 719 C C . LYS A 1 87 ? 7.967 6.962 -8.553 1.00 86.62 87 LYS A C 1
ATOM 721 O O . LYS A 1 87 ? 8.921 6.995 -7.778 1.00 86.62 87 LYS A O 1
ATOM 726 N N . THR A 1 88 ? 7.110 7.976 -8.679 1.00 88.25 88 THR A N 1
ATOM 727 C CA . THR A 1 88 ? 7.217 9.218 -7.899 1.00 88.25 88 THR A CA 1
ATOM 728 C C . THR A 1 88 ? 7.092 8.942 -6.406 1.00 88.25 88 THR A C 1
ATOM 730 O O . THR A 1 88 ? 7.925 9.393 -5.621 1.00 88.25 88 THR A O 1
ATOM 733 N N . VAL A 1 89 ? 6.095 8.147 -6.012 1.00 88.94 89 VAL A N 1
ATOM 734 C CA . VAL A 1 89 ? 5.901 7.783 -4.602 1.00 88.94 89 VAL A CA 1
ATOM 735 C C . VAL A 1 89 ? 7.017 6.893 -4.083 1.00 88.94 89 VAL A C 1
ATOM 737 O O . VAL A 1 89 ? 7.465 7.070 -2.956 1.00 88.94 89 VAL A O 1
ATOM 740 N N . TYR A 1 90 ? 7.488 5.956 -4.899 1.00 89.44 90 TYR A N 1
ATOM 741 C CA . TYR A 1 90 ? 8.609 5.092 -4.561 1.00 89.44 90 TYR A CA 1
ATOM 742 C C . TYR A 1 90 ? 9.847 5.915 -4.207 1.00 89.44 90 TYR A C 1
ATOM 744 O O . TYR A 1 90 ? 10.429 5.706 -3.143 1.00 89.44 90 TYR A O 1
ATOM 752 N N . ARG A 1 91 ? 10.204 6.893 -5.055 1.00 87.69 91 ARG A N 1
ATOM 753 C CA . ARG A 1 91 ? 11.317 7.815 -4.791 1.00 87.69 91 ARG A CA 1
ATOM 754 C C . ARG A 1 91 ? 11.081 8.593 -3.497 1.00 87.69 91 ARG A C 1
ATOM 756 O O . ARG A 1 91 ? 11.927 8.557 -2.610 1.00 87.69 91 ARG A O 1
ATOM 763 N N . TYR A 1 92 ? 9.896 9.188 -3.357 1.00 88.81 92 TYR A N 1
ATOM 764 C CA . TYR A 1 92 ? 9.517 9.942 -2.162 1.00 88.81 92 TYR A CA 1
ATOM 765 C C . TYR A 1 92 ? 9.659 9.113 -0.874 1.00 88.81 92 TYR A C 1
ATOM 767 O O . TYR A 1 92 ? 10.291 9.553 0.078 1.00 88.81 92 TYR A O 1
ATOM 775 N N . LEU A 1 93 ? 9.124 7.891 -0.839 1.00 88.81 93 LEU A N 1
ATOM 776 C CA . LEU A 1 93 ? 9.140 7.024 0.343 1.00 88.81 93 LEU A CA 1
ATOM 777 C C . LEU A 1 93 ? 10.523 6.425 0.652 1.00 88.81 93 LEU A C 1
ATOM 779 O O . LEU A 1 93 ? 10.819 6.147 1.820 1.00 88.81 93 LEU A O 1
ATOM 783 N N . ILE A 1 94 ? 11.374 6.217 -0.358 1.00 85.75 94 ILE A N 1
ATOM 784 C CA . ILE A 1 94 ? 12.775 5.827 -0.142 1.00 85.75 94 ILE A CA 1
ATOM 785 C C . ILE A 1 94 ? 13.562 6.971 0.495 1.00 85.75 94 ILE A C 1
ATOM 787 O O . ILE A 1 94 ? 14.301 6.734 1.453 1.00 85.75 94 ILE A O 1
ATOM 791 N N . GLU A 1 95 ? 13.386 8.189 -0.014 1.00 86.00 95 GLU A N 1
ATOM 792 C CA . GLU A 1 95 ? 14.114 9.383 0.426 1.00 86.00 95 GLU A CA 1
ATOM 793 C C . GLU A 1 95 ? 13.558 9.971 1.727 1.00 86.00 95 GLU A C 1
ATOM 795 O O . GLU A 1 95 ? 14.272 10.684 2.429 1.00 86.00 95 GLU A O 1
ATOM 800 N N . LEU A 1 96 ? 12.310 9.643 2.086 1.00 83.75 96 LEU A N 1
ATOM 801 C CA . LEU A 1 96 ? 11.637 10.168 3.270 1.00 83.75 96 LEU A CA 1
ATOM 802 C C . LEU A 1 96 ? 12.501 9.927 4.519 1.00 83.75 96 LEU A C 1
ATOM 804 O O . LEU A 1 96 ? 12.673 8.774 4.911 1.00 83.75 96 LEU A O 1
ATOM 808 N N . PRO A 1 97 ? 13.037 10.955 5.195 1.00 75.88 97 PRO A N 1
ATOM 809 C CA . PRO A 1 97 ? 14.003 10.744 6.274 1.00 75.88 97 PRO A CA 1
ATOM 810 C C . PRO A 1 97 ? 13.367 10.064 7.490 1.00 75.88 97 PRO A C 1
ATOM 812 O O . PRO A 1 97 ? 14.025 9.306 8.203 1.00 75.88 97 PRO A O 1
ATOM 815 N N . ASN A 1 98 ? 12.067 10.280 7.700 1.00 78.19 98 ASN A N 1
ATOM 816 C CA . ASN A 1 98 ? 11.358 9.859 8.895 1.00 78.19 98 ASN A CA 1
ATOM 817 C C . ASN A 1 98 ? 10.058 9.114 8.561 1.00 78.19 98 ASN A C 1
ATOM 819 O O . ASN A 1 98 ? 9.149 9.665 7.950 1.00 78.19 98 ASN A O 1
ATOM 823 N N . ILE A 1 99 ? 9.956 7.872 9.033 1.00 83.62 99 ILE A N 1
ATOM 824 C CA . ILE A 1 99 ? 8.781 7.001 8.867 1.00 83.62 99 ILE A CA 1
ATOM 825 C C . ILE A 1 99 ? 7.943 6.877 10.150 1.00 83.62 99 ILE A C 1
ATOM 827 O O . ILE A 1 99 ? 7.019 6.069 10.203 1.00 83.62 99 ILE A O 1
ATOM 831 N N . ARG A 1 100 ? 8.207 7.700 11.178 1.00 82.62 100 ARG A N 1
ATOM 832 C CA . ARG A 1 100 ? 7.447 7.708 12.444 1.00 82.62 100 ARG A CA 1
ATOM 833 C C . ARG A 1 100 ? 5.951 7.933 12.239 1.00 82.62 100 ARG A C 1
ATOM 835 O O . ARG A 1 100 ? 5.163 7.371 12.986 1.00 82.62 100 ARG A O 1
ATOM 842 N N . GLY A 1 101 ? 5.553 8.703 11.222 1.00 84.75 101 GLY A N 1
ATOM 843 C CA . GLY A 1 101 ? 4.139 8.878 10.874 1.00 84.75 101 GLY A CA 1
ATOM 844 C C . GLY A 1 101 ? 3.462 7.551 10.519 1.00 84.75 101 GLY A C 1
ATOM 845 O O . GLY A 1 101 ? 2.390 7.245 11.035 1.00 84.75 101 GLY A O 1
ATOM 846 N N . PHE A 1 102 ? 4.138 6.711 9.727 1.00 87.00 102 PHE A N 1
ATOM 847 C CA . PHE A 1 102 ? 3.657 5.366 9.412 1.00 87.00 102 PHE A CA 1
ATOM 848 C C . PHE A 1 102 ? 3.626 4.467 10.643 1.00 87.00 102 PHE A C 1
ATOM 850 O O . PHE A 1 102 ? 2.665 3.733 10.809 1.00 87.00 102 PHE A O 1
ATOM 857 N N . GLN A 1 103 ? 4.624 4.543 11.521 1.00 85.62 103 GLN A N 1
ATOM 858 C CA . GLN A 1 103 ? 4.654 3.754 12.757 1.00 85.62 103 GLN A CA 1
ATOM 859 C C . GLN A 1 103 ? 3.540 4.158 13.740 1.00 85.62 103 GLN A C 1
ATOM 861 O O . GLN A 1 103 ? 2.945 3.307 14.399 1.00 85.62 103 GLN A O 1
ATOM 866 N N . ALA A 1 104 ? 3.247 5.457 13.837 1.00 84.75 104 ALA A N 1
ATOM 867 C CA . ALA A 1 104 ? 2.188 5.985 14.690 1.00 84.75 104 ALA A CA 1
ATOM 868 C C . ALA A 1 104 ? 0.800 5.595 14.173 1.00 84.75 104 ALA A C 1
ATOM 870 O O . ALA A 1 104 ? -0.075 5.241 14.967 1.00 84.75 104 ALA A O 1
ATOM 871 N N . LEU A 1 105 ? 0.615 5.644 12.849 1.00 86.44 105 LEU A N 1
ATOM 872 C CA . LEU A 1 105 ? -0.617 5.213 12.210 1.00 86.44 105 LEU A CA 1
ATOM 873 C C . LEU A 1 105 ? -0.737 3.686 12.307 1.00 86.44 105 LEU A C 1
ATOM 875 O O . LEU A 1 105 ? -1.644 3.194 12.960 1.00 86.44 105 LEU A O 1
ATOM 879 N N . PHE A 1 106 ? 0.215 2.933 11.764 1.00 89.38 106 PHE A N 1
ATOM 880 C CA . PHE A 1 106 ? 0.170 1.481 11.599 1.00 89.38 106 PHE A CA 1
ATOM 881 C C . PHE A 1 106 ? 1.028 0.728 12.619 1.00 89.38 106 PHE A C 1
ATOM 883 O O . PHE A 1 106 ? 2.154 0.319 12.343 1.00 89.38 106 PHE A O 1
ATOM 890 N N . LYS A 1 107 ? 0.458 0.473 13.799 1.00 86.69 107 LYS A N 1
ATOM 891 C CA . LYS A 1 107 ? 1.174 -0.168 14.918 1.00 86.69 107 LYS A CA 1
ATOM 892 C C . LYS A 1 107 ? 1.658 -1.598 14.647 1.00 86.69 107 LYS A C 1
ATOM 894 O O . LYS A 1 107 ? 2.594 -2.040 15.304 1.00 86.69 107 LYS A O 1
ATOM 899 N N . LEU A 1 108 ? 1.009 -2.322 13.733 1.00 89.44 108 LEU A N 1
ATOM 900 C CA . LEU A 1 108 ? 1.359 -3.707 13.392 1.00 89.44 108 LEU A CA 1
ATOM 901 C C . LEU A 1 108 ? 2.328 -3.811 12.203 1.00 89.44 108 LEU A C 1
ATOM 903 O O . LEU A 1 108 ? 2.766 -4.908 11.867 1.00 89.44 108 LEU A O 1
ATOM 907 N N . VAL A 1 109 ? 2.656 -2.692 11.551 1.00 89.62 109 VAL A N 1
ATOM 908 C CA . VAL A 1 109 ? 3.581 -2.676 10.415 1.00 89.62 109 VAL A CA 1
ATOM 909 C C . VAL A 1 109 ? 4.997 -2.480 10.940 1.00 89.62 109 VAL A C 1
ATOM 911 O O . VAL A 1 109 ? 5.279 -1.526 11.661 1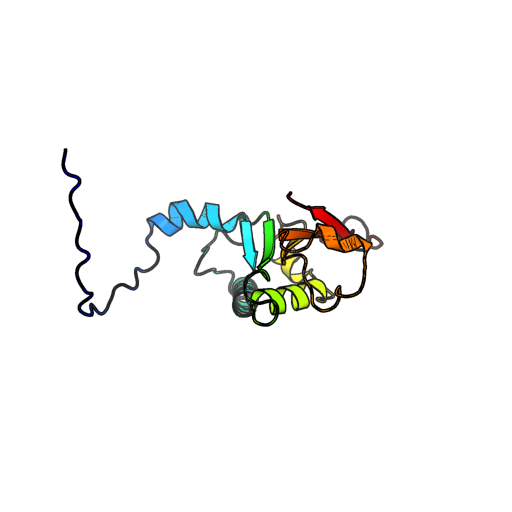.00 89.62 109 VAL A O 1
ATOM 914 N N . HIS A 1 110 ? 5.905 -3.371 10.548 1.00 88.81 110 HIS A N 1
ATOM 915 C CA . HIS A 1 110 ? 7.312 -3.323 10.965 1.00 88.81 110 HIS A CA 1
ATOM 916 C C . HIS A 1 110 ? 8.259 -2.811 9.877 1.00 88.81 110 HIS A C 1
ATOM 918 O O . HIS A 1 110 ? 9.402 -2.466 10.170 1.00 88.81 110 HIS A O 1
ATOM 924 N N . TYR A 1 111 ? 7.817 -2.786 8.621 1.00 89.31 111 TYR A N 1
ATOM 925 C CA . TYR A 1 111 ? 8.602 -2.318 7.486 1.00 89.31 111 TYR A CA 1
ATOM 926 C C . TYR A 1 111 ? 7.694 -1.900 6.329 1.00 89.31 111 TYR A C 1
ATOM 928 O O . TYR A 1 111 ? 6.552 -2.348 6.224 1.00 89.31 111 TYR A O 1
ATOM 936 N N . ILE A 1 112 ? 8.229 -1.073 5.432 1.00 90.94 112 ILE A N 1
ATOM 937 C CA . ILE A 1 112 ? 7.639 -0.825 4.111 1.00 90.94 112 ILE A CA 1
ATOM 938 C C . ILE A 1 112 ? 8.433 -1.634 3.086 1.00 90.94 112 ILE A C 1
ATOM 940 O O . ILE A 1 112 ? 9.665 -1.549 3.052 1.00 90.94 112 ILE A O 1
ATOM 944 N N . SER A 1 113 ? 7.733 -2.415 2.263 1.00 92.31 113 SER A N 1
ATOM 945 C CA . SER A 1 113 ? 8.329 -3.178 1.168 1.00 92.31 113 SER A CA 1
ATOM 946 C C . SER A 1 113 ? 8.288 -2.376 -0.125 1.00 92.31 113 SER A C 1
ATOM 948 O O . SER A 1 113 ? 7.232 -1.936 -0.577 1.00 92.31 113 SER A O 1
ATOM 950 N N . PHE A 1 114 ? 9.439 -2.203 -0.745 1.00 91.19 114 PHE A N 1
ATOM 951 C CA . PHE A 1 114 ? 9.609 -1.539 -2.024 1.00 91.19 114 PHE A CA 1
ATOM 952 C C . PHE A 1 114 ? 9.883 -2.605 -3.066 1.00 91.19 114 PHE A C 1
ATOM 954 O O . PHE A 1 114 ? 10.852 -3.354 -2.962 1.00 91.19 114 PHE A O 1
ATOM 961 N N . LYS A 1 115 ? 9.014 -2.701 -4.063 1.00 90.81 115 LYS A N 1
ATOM 962 C CA . LYS A 1 115 ? 9.121 -3.696 -5.124 1.00 90.81 115 LYS A CA 1
ATOM 963 C C . LYS A 1 115 ? 9.147 -2.972 -6.454 1.00 90.81 115 LYS A C 1
ATOM 965 O O . LYS A 1 115 ? 8.224 -2.229 -6.767 1.00 90.81 115 LYS A O 1
ATOM 970 N N . ILE A 1 116 ? 10.188 -3.194 -7.237 1.00 87.75 116 ILE A N 1
ATOM 971 C CA . ILE A 1 116 ? 10.331 -2.602 -8.563 1.00 87.75 116 ILE A CA 1
ATOM 972 C C . ILE A 1 116 ? 10.587 -3.705 -9.581 1.00 87.75 116 ILE A C 1
ATOM 974 O O . ILE A 1 116 ? 11.348 -4.641 -9.326 1.00 87.75 116 ILE A O 1
ATOM 978 N N . VAL A 1 117 ? 9.909 -3.614 -10.719 1.00 86.88 117 VAL A N 1
ATOM 979 C CA . VAL A 1 117 ? 10.059 -4.552 -11.829 1.00 86.88 117 VAL A CA 1
ATOM 980 C C . VAL A 1 117 ? 10.355 -3.771 -13.091 1.00 86.88 117 VAL A C 1
ATOM 982 O O . VAL A 1 117 ? 9.627 -2.839 -13.419 1.00 86.88 117 VAL A O 1
ATOM 985 N N . TRP A 1 118 ? 11.394 -4.163 -13.817 1.00 83.69 118 TRP A N 1
ATOM 986 C CA . TRP A 1 118 ? 11.722 -3.584 -15.117 1.00 83.69 118 TRP A CA 1
ATOM 987 C C . TRP A 1 118 ? 12.193 -4.675 -16.078 1.00 83.69 118 TRP A C 1
ATOM 989 O O . TRP A 1 118 ? 12.515 -5.789 -15.666 1.00 83.69 118 TRP A O 1
ATOM 999 N N . MET A 1 119 ? 12.193 -4.379 -17.374 1.00 81.88 119 MET A N 1
ATOM 1000 C CA . MET A 1 119 ? 12.823 -5.256 -18.365 1.00 81.88 119 MET A CA 1
ATOM 1001 C C . MET A 1 119 ? 14.320 -4.960 -18.359 1.00 81.88 119 MET A C 1
ATOM 1003 O O . MET A 1 119 ? 14.661 -3.785 -18.335 1.00 81.88 119 MET A O 1
ATOM 1007 N N . GLY A 1 120 ? 15.203 -5.965 -18.401 1.00 67.56 120 GLY A N 1
ATOM 1008 C CA . GLY A 1 120 ? 16.670 -5.825 -18.300 1.00 67.56 120 GLY A CA 1
ATOM 1009 C C . GLY A 1 120 ? 17.377 -5.060 -19.435 1.00 67.56 120 GLY A C 1
ATOM 1010 O O . GLY A 1 120 ? 18.390 -5.501 -19.962 1.00 67.56 120 GLY A O 1
ATOM 1011 N N . ILE A 1 121 ? 16.837 -3.914 -19.840 1.00 66.81 121 ILE A N 1
ATOM 1012 C CA . ILE A 1 121 ? 17.347 -2.984 -20.841 1.00 66.81 121 ILE A CA 1
ATOM 1013 C C . ILE A 1 121 ? 17.114 -1.557 -20.317 1.00 66.81 121 ILE A C 1
ATOM 1015 O O . ILE A 1 121 ? 16.408 -0.771 -20.940 1.00 66.81 121 ILE A O 1
ATOM 1019 N N . SER A 1 122 ? 17.709 -1.197 -19.174 1.00 53.94 122 SER A N 1
ATOM 1020 C CA . SER A 1 122 ? 17.838 0.231 -18.851 1.00 53.94 122 SER A CA 1
ATOM 1021 C C . SER A 1 122 ? 18.812 0.851 -19.856 1.00 53.94 122 SER A C 1
ATOM 1023 O O . SER A 1 122 ? 19.894 0.305 -20.092 1.00 53.94 122 SER A O 1
ATOM 1025 N N . ARG A 1 123 ? 18.457 1.991 -20.465 1.00 52.78 123 ARG A N 1
ATOM 1026 C CA . ARG A 1 123 ? 19.345 2.718 -21.396 1.00 52.78 123 ARG A CA 1
ATOM 1027 C C . ARG A 1 123 ? 20.677 3.136 -20.748 1.00 52.78 123 ARG A C 1
ATOM 1029 O O . ARG A 1 123 ? 21.633 3.347 -21.488 1.00 52.78 123 ARG A O 1
ATOM 1036 N N . GLU A 1 124 ? 20.755 3.188 -19.417 1.00 50.41 124 GLU A N 1
ATOM 1037 C CA . GLU A 1 124 ? 21.990 3.455 -18.659 1.00 50.41 124 GLU A CA 1
ATOM 1038 C C . GLU A 1 124 ? 22.932 2.238 -18.574 1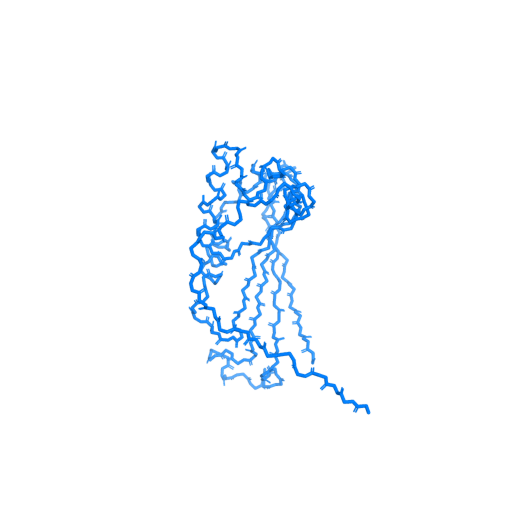.00 50.41 124 GLU A C 1
ATOM 1040 O O . GLU A 1 124 ? 24.130 2.394 -18.370 1.00 50.41 124 GLU A O 1
ATOM 1045 N N . MET A 1 125 ? 22.430 1.020 -18.808 1.00 49.06 125 MET A N 1
ATOM 1046 C CA . MET A 1 125 ? 23.197 -0.238 -18.784 1.00 49.06 125 MET A CA 1
ATOM 1047 C C . MET A 1 125 ? 23.597 -0.721 -20.188 1.00 49.06 125 MET A C 1
ATOM 1049 O O . MET A 1 125 ? 23.802 -1.911 -20.415 1.00 49.06 125 MET A O 1
ATOM 1053 N N . LYS A 1 126 ? 23.719 0.184 -21.166 1.00 47.47 126 LYS A N 1
ATOM 1054 C CA . LYS A 1 126 ? 24.055 -0.179 -22.555 1.00 47.47 126 LYS A CA 1
ATOM 1055 C C . LYS A 1 126 ? 25.498 -0.660 -22.775 1.00 47.47 126 LYS A C 1
ATOM 1057 O O . LYS A 1 126 ? 25.788 -1.136 -23.867 1.00 47.47 126 LYS A O 1
ATOM 1062 N N . PHE A 1 127 ? 26.381 -0.569 -21.777 1.00 48.94 127 PHE A N 1
ATOM 1063 C CA . PHE A 1 127 ? 27.825 -0.764 -21.973 1.00 48.94 127 PHE A CA 1
ATOM 1064 C C . PHE A 1 127 ? 28.471 -1.886 -21.143 1.00 48.94 127 PHE A C 1
ATOM 1066 O O . PHE A 1 127 ? 29.692 -1.986 -21.144 1.00 48.94 127 PHE A O 1
ATOM 1073 N N . SER A 1 128 ? 27.708 -2.752 -20.459 1.00 51.41 128 SER A N 1
ATOM 1074 C CA . SER A 1 128 ? 28.300 -3.885 -19.722 1.00 51.41 128 SER A CA 1
ATOM 1075 C C . SER A 1 128 ? 28.100 -5.220 -20.458 1.00 51.41 128 SER A C 1
ATOM 1077 O O . SER A 1 128 ? 26.968 -5.711 -20.504 1.00 51.41 128 SER A O 1
ATOM 1079 N N . PRO A 1 129 ? 29.170 -5.860 -20.978 1.00 54.91 129 PRO A N 1
ATOM 1080 C CA . PRO A 1 129 ? 29.103 -7.176 -21.626 1.00 54.91 129 PRO A CA 1
ATOM 1081 C C . PRO A 1 129 ? 28.522 -8.270 -20.718 1.00 54.91 129 PRO A C 1
ATOM 1083 O O . PRO A 1 129 ? 27.908 -9.218 -21.204 1.00 54.91 129 PRO A O 1
ATOM 1086 N N . VAL A 1 130 ? 28.662 -8.104 -19.399 1.00 59.28 130 VAL A N 1
ATOM 1087 C CA . VAL A 1 130 ? 28.256 -9.065 -18.361 1.00 59.28 130 VAL A CA 1
ATOM 1088 C C . VAL A 1 130 ? 26.731 -9.151 -18.201 1.00 59.28 130 VAL A C 1
ATOM 1090 O O . VAL A 1 130 ? 26.213 -10.189 -17.801 1.00 59.28 130 VAL A O 1
ATOM 1093 N N . LEU A 1 131 ? 25.988 -8.091 -18.540 1.00 55.50 131 LEU A N 1
ATOM 1094 C CA . LEU A 1 131 ? 24.528 -8.021 -18.349 1.00 55.50 131 LEU A CA 1
ATOM 1095 C C . LEU A 1 131 ? 23.727 -8.326 -19.626 1.00 55.50 131 LEU A C 1
ATOM 1097 O O . LEU A 1 131 ? 22.497 -8.369 -19.591 1.00 55.50 131 LEU A O 1
ATOM 1101 N N . SER A 1 132 ? 24.418 -8.603 -20.735 1.00 56.66 132 SER A N 1
ATOM 1102 C CA . SER A 1 132 ? 23.835 -9.011 -22.022 1.00 56.66 132 SER A CA 1
ATOM 1103 C C . SER A 1 132 ? 22.819 -10.168 -21.932 1.00 56.66 132 SER A C 1
ATOM 1105 O O . SER A 1 132 ? 21.811 -10.100 -22.642 1.00 56.66 132 SER A O 1
ATOM 1107 N N . PRO A 1 133 ? 22.995 -11.192 -21.063 1.00 61.53 133 PRO A N 1
ATOM 1108 C CA . PRO A 1 133 ? 22.028 -12.288 -20.924 1.00 61.53 133 PRO A CA 1
ATOM 1109 C C . PRO A 1 133 ? 20.675 -11.875 -20.325 1.00 61.53 133 PRO A C 1
ATOM 1111 O O . PRO A 1 133 ? 19.691 -12.583 -20.499 1.00 61.53 133 PRO A O 1
ATOM 1114 N N . LEU A 1 134 ? 20.593 -10.730 -19.635 1.00 62.66 134 LEU A N 1
ATOM 1115 C CA . LEU A 1 134 ? 19.362 -10.259 -18.979 1.00 62.66 134 LEU A CA 1
ATOM 1116 C C . LEU A 1 134 ? 18.468 -9.426 -19.912 1.00 62.66 134 LEU A C 1
ATOM 1118 O O . LEU A 1 134 ? 17.439 -8.878 -19.501 1.00 62.66 134 LEU A O 1
ATOM 1122 N N . ARG A 1 135 ? 18.838 -9.325 -21.193 1.00 65.75 135 ARG A N 1
ATOM 1123 C CA . ARG A 1 135 ? 18.096 -8.561 -22.192 1.00 65.75 135 ARG A CA 1
ATOM 1124 C C . ARG A 1 135 ? 16.696 -9.152 -22.364 1.00 65.75 135 ARG A C 1
ATOM 1126 O O . ARG A 1 135 ? 16.542 -10.315 -22.709 1.00 65.75 135 ARG A O 1
ATOM 1133 N N . ARG A 1 136 ? 15.667 -8.317 -22.180 1.00 72.00 136 ARG A N 1
ATOM 1134 C CA . ARG A 1 136 ? 14.240 -8.712 -22.202 1.00 72.00 136 ARG A CA 1
ATOM 1135 C C . ARG A 1 136 ? 13.822 -9.695 -21.093 1.00 72.00 136 ARG A C 1
ATOM 1137 O O . ARG A 1 136 ? 12.713 -10.216 -21.157 1.00 72.00 136 ARG A O 1
ATOM 1144 N N . VAL A 1 137 ? 14.636 -9.878 -20.056 1.00 79.94 137 VAL A N 1
ATOM 1145 C CA . VAL A 1 137 ? 14.252 -10.628 -18.854 1.00 79.94 137 VAL A CA 1
ATOM 1146 C C . VAL A 1 137 ? 13.632 -9.659 -17.839 1.00 79.94 137 VAL A C 1
ATOM 1148 O O . VAL A 1 137 ? 14.175 -8.565 -17.642 1.00 79.94 137 VAL A O 1
ATOM 1151 N N . PRO A 1 138 ? 12.490 -9.988 -17.206 1.00 80.69 138 PRO A N 1
ATOM 1152 C CA . PRO A 1 138 ? 11.926 -9.166 -16.145 1.00 80.69 138 PRO A CA 1
ATOM 1153 C C . PRO A 1 138 ? 12.781 -9.279 -14.878 1.00 80.69 138 PRO A C 1
ATOM 1155 O O . PRO A 1 138 ? 12.787 -10.304 -14.197 1.00 80.69 138 PRO A O 1
ATOM 1158 N N . ILE A 1 139 ? 13.467 -8.196 -14.526 1.00 81.44 139 ILE A N 1
ATOM 1159 C CA . ILE A 1 139 ? 14.235 -8.095 -13.286 1.00 81.44 139 ILE A CA 1
ATOM 1160 C C . ILE A 1 139 ? 13.303 -7.579 -12.194 1.00 81.44 139 ILE A C 1
ATOM 1162 O O . ILE A 1 139 ? 12.628 -6.563 -12.380 1.00 81.44 139 ILE A O 1
ATOM 1166 N N . ARG A 1 140 ? 13.255 -8.278 -11.054 1.00 85.88 140 ARG A N 1
ATOM 1167 C CA . ARG A 1 140 ? 12.480 -7.860 -9.881 1.00 85.88 140 ARG A CA 1
ATOM 1168 C C . ARG A 1 140 ? 13.419 -7.578 -8.722 1.00 85.88 140 ARG A C 1
ATOM 1170 O O . ARG A 1 140 ? 14.150 -8.459 -8.278 1.00 85.88 140 ARG A O 1
ATOM 1177 N N . VAL A 1 141 ? 13.355 -6.370 -8.181 1.00 85.25 141 VAL A N 1
ATOM 1178 C CA . VAL A 1 141 ? 14.087 -6.014 -6.963 1.00 85.25 141 VAL A CA 1
ATOM 1179 C C . VAL A 1 141 ? 13.105 -5.734 -5.850 1.00 85.25 141 VAL A C 1
ATOM 1181 O O . VAL A 1 141 ? 12.115 -5.023 -6.035 1.00 85.25 141 VAL A O 1
ATOM 1184 N N . ARG A 1 142 ? 13.397 -6.314 -4.688 1.00 89.31 142 ARG A N 1
ATOM 1185 C CA . ARG A 1 142 ? 12.719 -6.033 -3.434 1.00 89.31 142 ARG A CA 1
ATOM 1186 C C . ARG A 1 142 ? 13.703 -5.379 -2.477 1.00 89.31 142 ARG A C 1
ATOM 1188 O O . ARG A 1 142 ? 14.817 -5.858 -2.285 1.00 89.31 142 ARG A O 1
ATOM 1195 N N . TYR A 1 143 ? 13.264 -4.302 -1.858 1.00 87.06 143 TYR A N 1
ATOM 1196 C CA . TYR A 1 143 ? 13.987 -3.597 -0.819 1.00 87.06 143 TYR A CA 1
ATOM 1197 C C . TYR A 1 143 ? 13.033 -3.367 0.349 1.00 87.06 143 TYR A C 1
ATOM 1199 O O . TYR A 1 143 ? 11.973 -2.779 0.168 1.00 87.06 143 TYR A O 1
ATOM 1207 N N . ASP A 1 144 ? 13.384 -3.833 1.542 1.00 90.00 144 ASP A N 1
ATOM 1208 C CA . ASP A 1 144 ? 12.553 -3.645 2.730 1.00 90.00 144 ASP A CA 1
ATOM 1209 C C . ASP A 1 144 ? 13.202 -2.612 3.659 1.00 90.00 144 ASP A C 1
ATOM 1211 O O . ASP A 1 144 ? 14.377 -2.723 4.031 1.00 90.00 144 ASP A O 1
ATOM 1215 N N . ARG A 1 145 ? 12.422 -1.592 4.034 1.00 87.31 145 ARG A N 1
ATOM 1216 C CA . ARG A 1 145 ? 12.834 -0.538 4.965 1.00 87.31 145 ARG A CA 1
ATOM 1217 C C . ARG A 1 145 ? 12.151 -0.741 6.309 1.00 87.31 145 ARG A C 1
ATOM 1219 O O . ARG A 1 145 ? 10.965 -0.442 6.450 1.00 87.31 145 ARG A O 1
ATOM 1226 N N . PHE A 1 146 ? 12.908 -1.214 7.291 1.00 85.75 146 PHE A N 1
ATOM 1227 C CA . PHE A 1 146 ? 12.391 -1.501 8.625 1.00 85.75 146 PHE A CA 1
ATOM 1228 C C . PHE A 1 146 ? 12.178 -0.233 9.452 1.00 85.75 146 PHE A C 1
ATOM 1230 O O . PHE A 1 146 ? 12.946 0.731 9.367 1.00 85.75 146 PHE A O 1
ATOM 1237 N N . PHE A 1 147 ? 11.122 -0.246 10.261 1.00 84.62 147 PHE A N 1
ATOM 1238 C CA . PHE A 1 147 ? 10.842 0.800 11.233 1.00 84.62 147 PHE A CA 1
ATOM 1239 C C . PHE A 1 147 ? 11.828 0.679 12.397 1.00 84.62 147 PHE A C 1
ATOM 1241 O O . PHE A 1 147 ? 12.136 -0.441 12.813 1.00 84.62 147 PHE A O 1
ATOM 1248 N N . PRO A 1 148 ? 12.350 1.800 12.925 1.00 71.38 148 PRO A N 1
ATOM 1249 C CA . PRO A 1 148 ? 13.194 1.760 14.108 1.00 71.38 148 PRO A CA 1
ATOM 1250 C C . PRO A 1 148 ? 12.434 1.085 15.252 1.00 71.38 148 PRO A C 1
ATOM 1252 O O . PRO A 1 148 ? 11.317 1.485 15.587 1.00 71.38 148 PRO A O 1
ATOM 1255 N N . SER A 1 149 ? 13.025 0.050 15.845 1.00 65.38 149 SER A N 1
ATOM 1256 C CA . SER A 1 149 ? 12.475 -0.529 17.066 1.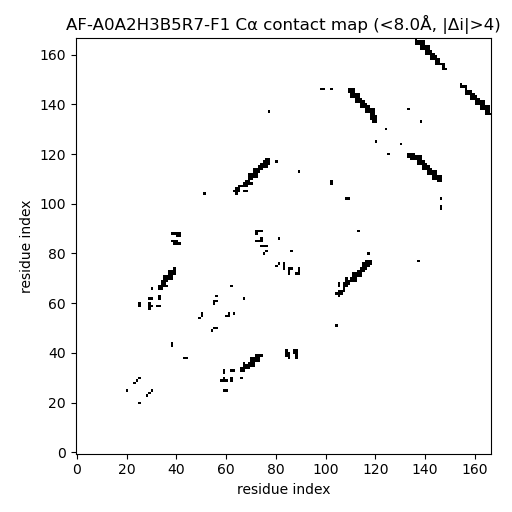00 65.38 149 SER A CA 1
ATOM 1257 C C . SER A 1 149 ? 12.662 0.465 18.208 1.00 65.38 149 SER A C 1
ATOM 1259 O O . SER A 1 149 ? 13.745 1.022 18.374 1.00 65.38 149 SER A O 1
ATOM 1261 N N . ASN A 1 150 ? 11.635 0.640 19.040 1.00 56.09 150 ASN A N 1
ATOM 1262 C CA . ASN A 1 150 ? 11.730 1.456 20.256 1.00 56.09 150 ASN A CA 1
ATOM 1263 C C . ASN A 1 150 ? 12.746 0.888 21.272 1.00 56.09 150 ASN A C 1
ATOM 1265 O O . ASN A 1 150 ? 13.038 1.545 22.264 1.00 56.09 150 ASN A O 1
ATOM 1269 N N . ALA A 1 151 ? 13.277 -0.320 21.042 1.00 51.78 151 ALA A N 1
ATOM 1270 C CA . ALA A 1 151 ? 14.175 -1.020 21.956 1.00 51.78 151 ALA A CA 1
ATOM 1271 C C . ALA A 1 151 ? 15.646 -0.555 21.916 1.00 51.78 151 ALA A C 1
ATOM 1273 O O . ALA A 1 151 ? 16.429 -1.007 22.745 1.00 51.78 151 ALA A O 1
ATOM 1274 N N . SER A 1 152 ? 16.065 0.315 20.985 1.00 43.09 152 SER A N 1
ATOM 1275 C CA . SER A 1 152 ? 17.438 0.847 21.005 1.00 43.09 152 SER A CA 1
ATOM 1276 C C . SER A 1 152 ? 17.576 2.169 20.236 1.00 43.09 152 SER A C 1
ATOM 1278 O O . SER A 1 152 ? 17.315 2.189 19.030 1.00 43.09 152 SER A O 1
ATOM 1280 N N . PRO A 1 153 ? 18.048 3.262 20.871 1.00 47.59 153 PRO A N 1
ATOM 1281 C CA . PRO A 1 153 ? 18.246 4.557 20.211 1.00 47.59 153 PRO A CA 1
ATOM 1282 C C . PRO A 1 153 ? 19.360 4.561 19.149 1.00 47.59 153 PRO A C 1
ATOM 1284 O O . PRO A 1 153 ? 19.463 5.517 18.385 1.00 47.59 153 PRO A O 1
ATOM 1287 N N . HIS A 1 154 ? 20.189 3.511 19.087 1.00 45.38 154 HIS A N 1
ATOM 1288 C CA . HIS A 1 154 ? 21.385 3.450 18.237 1.00 45.38 154 HIS A CA 1
ATOM 1289 C C . HIS A 1 154 ? 21.252 2.521 17.023 1.00 45.38 154 HIS A C 1
ATOM 1291 O O . HIS A 1 154 ? 22.210 2.344 16.270 1.00 45.38 154 HIS A O 1
ATOM 1297 N N . HIS A 1 155 ? 20.075 1.935 16.781 1.00 45.16 155 HIS A N 1
ATOM 1298 C CA . HIS A 1 155 ? 19.868 1.127 15.584 1.00 45.16 155 HIS A CA 1
ATOM 1299 C C . HIS A 1 155 ? 19.449 1.988 14.391 1.00 45.16 155 HIS A C 1
ATOM 1301 O O . HIS A 1 155 ? 18.293 2.388 14.251 1.00 45.16 155 HIS A O 1
ATOM 1307 N N . HIS A 1 156 ? 20.395 2.215 13.478 1.00 51.41 156 HIS A N 1
ATOM 1308 C CA . HIS A 1 156 ? 20.071 2.626 12.116 1.00 51.41 156 HIS A CA 1
ATOM 1309 C C . HIS A 1 156 ? 19.061 1.638 11.506 1.00 51.41 156 HIS A C 1
ATOM 1311 O O . HIS A 1 156 ? 19.176 0.430 11.747 1.00 51.41 156 HIS A O 1
ATOM 1317 N N . PRO A 1 157 ? 18.075 2.111 10.720 1.00 53.84 157 PRO A N 1
ATOM 1318 C CA . PRO A 1 157 ? 17.111 1.229 10.076 1.00 53.84 157 PRO A CA 1
ATOM 1319 C C . PRO A 1 157 ? 17.869 0.193 9.243 1.00 53.84 157 PRO A C 1
ATOM 1321 O O . PRO A 1 157 ? 18.581 0.552 8.302 1.00 53.84 157 PRO A O 1
ATOM 1324 N N . ARG A 1 158 ? 17.747 -1.091 9.612 1.00 56.38 158 ARG A N 1
ATOM 1325 C CA . ARG A 1 158 ? 18.298 -2.186 8.809 1.00 56.38 158 ARG A CA 1
ATOM 1326 C C . ARG A 1 158 ? 17.649 -2.115 7.430 1.00 56.38 158 ARG A C 1
ATOM 1328 O O . ARG A 1 158 ? 16.445 -1.901 7.306 1.00 56.38 158 ARG A O 1
ATOM 1335 N N . LYS A 1 159 ? 18.476 -2.243 6.403 1.00 60.59 159 LYS A N 1
ATOM 1336 C CA . LYS A 1 159 ? 18.075 -2.245 5.002 1.00 60.59 159 LYS A CA 1
ATOM 1337 C C . LYS A 1 159 ? 18.375 -3.631 4.463 1.00 60.59 159 LYS A C 1
ATOM 1339 O O . LYS A 1 159 ? 19.519 -4.069 4.546 1.00 60.59 159 LYS A O 1
ATOM 1344 N N . THR A 1 160 ? 17.372 -4.311 3.925 1.00 65.00 160 THR A N 1
ATOM 1345 C CA . THR A 1 160 ? 17.576 -5.6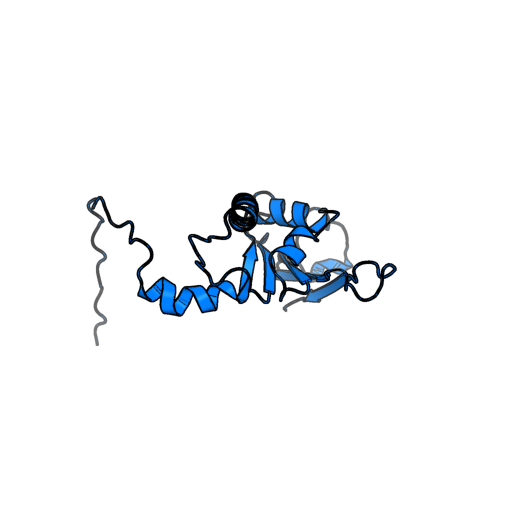03 3.261 1.00 65.00 160 THR A CA 1
ATOM 1346 C C . THR A 1 160 ? 17.176 -5.457 1.805 1.00 65.00 160 THR A C 1
ATOM 1348 O O . THR A 1 160 ? 16.045 -5.078 1.505 1.00 65.00 160 THR A O 1
ATOM 1351 N N . GLN A 1 161 ? 18.119 -5.728 0.906 1.00 67.25 161 GLN A N 1
ATOM 1352 C CA . GLN A 1 161 ? 17.902 -5.720 -0.534 1.00 67.25 161 GLN A CA 1
ATOM 1353 C C . GLN A 1 161 ? 18.016 -7.151 -1.056 1.00 67.25 161 GLN A C 1
ATOM 1355 O O . GLN A 1 161 ? 19.019 -7.822 -0.826 1.00 67.25 161 GLN A O 1
ATOM 1360 N N . CYS A 1 162 ? 16.991 -7.608 -1.767 1.00 69.81 162 CYS A N 1
ATOM 1361 C CA . CYS A 1 162 ? 16.975 -8.895 -2.448 1.00 69.81 162 CYS A CA 1
ATOM 1362 C C . CYS A 1 162 ? 16.690 -8.658 -3.933 1.00 69.81 162 CYS A C 1
ATOM 1364 O O . CYS A 1 162 ? 15.723 -7.982 -4.296 1.00 69.81 162 CYS A O 1
ATOM 1366 N N . VAL A 1 163 ? 17.529 -9.220 -4.798 1.00 66.25 163 VAL A N 1
ATOM 1367 C CA . VAL A 1 163 ? 17.357 -9.176 -6.253 1.00 66.25 163 VAL A CA 1
ATOM 1368 C C . VAL A 1 163 ? 16.923 -10.561 -6.710 1.00 66.25 163 VAL A C 1
ATOM 1370 O O . VAL A 1 163 ? 17.609 -11.540 -6.430 1.00 66.25 163 VAL A O 1
ATOM 1373 N N . TYR A 1 164 ? 15.786 -10.643 -7.399 1.00 67.81 164 TYR A N 1
ATOM 1374 C CA . TYR A 1 164 ? 15.271 -11.885 -7.967 1.00 67.81 164 TYR A CA 1
ATOM 1375 C C . TYR A 1 164 ? 15.284 -11.786 -9.492 1.00 67.81 164 TYR A C 1
ATOM 1377 O O . TYR A 1 164 ? 14.667 -10.891 -10.080 1.00 67.81 164 TYR A O 1
ATOM 1385 N N . ILE A 1 165 ? 15.985 -12.724 -10.123 1.00 60.31 165 ILE A N 1
ATOM 1386 C CA . ILE A 1 165 ? 16.035 -12.885 -11.575 1.00 60.31 165 ILE A CA 1
ATOM 1387 C C . ILE A 1 165 ? 15.196 -14.119 -11.898 1.00 60.31 165 ILE A C 1
ATOM 1389 O O . ILE A 1 165 ? 15.484 -15.203 -11.395 1.00 60.31 165 ILE A O 1
ATOM 1393 N N . PHE A 1 166 ? 14.135 -13.942 -12.683 1.00 48.47 166 PHE A N 1
ATOM 1394 C CA . PHE A 1 166 ? 13.312 -15.052 -13.156 1.00 48.47 166 PHE A CA 1
ATOM 1395 C C . PHE A 1 166 ? 13.760 -15.408 -14.579 1.00 48.47 166 PHE A C 1
ATOM 1397 O O . PHE A 1 166 ? 13.741 -14.500 -15.412 1.00 48.47 166 PHE A O 1
ATOM 1404 N N . PRO A 1 167 ? 14.206 -16.652 -14.838 1.00 44.81 167 PRO A N 1
ATOM 1405 C CA . PRO A 1 167 ? 14.533 -17.117 -16.184 1.00 44.81 167 PRO A CA 1
ATOM 1406 C C . PRO A 1 167 ? 13.292 -17.220 -17.080 1.00 44.81 167 PRO A C 1
ATOM 1408 O O . PRO A 1 167 ? 12.174 -17.408 -16.540 1.00 44.81 167 PRO A O 1
#

Organism: NCBI:txid1076256

Foldseek 3Di:
DDDDDDDDDDDDDDPDPPPQCDPCCQVPVLLVQQQEAEDFAVVVVVLLVVCLVVVAHSRNGNSWQVRHQAYEQEEEPAVPVPDGRSVVVLVCVVPVPDPVSVCVRRVNYFKYKYKYKYQLCDVVPPPDPVSVVSHRWIKIKIKIFGDDDPPDPPDDTDIDIDIDTDD

pLDDT: mean 72.69, std 18.53, range [27.45, 93.38]

Sequence (167 aa):
MTYGTLKCPHPTIVHDYYPRINRTWKAVYAPIASQDMYITNLAFLDYLCDISRARKSIIYHDFIPRLTRTITCFVDLRKNEWESAAKTVYRYLIELPNIRGFQALFKLVHYISFKIVWMGISREMKFSPVLSPLRRVPIRVRYDRFFPSNASPHHHPRKTQCVYIFP